Protein AF-K2CTH1-F1 (afdb_monomer)

Structure (mmCIF, N/CA/C/O backbone):
data_AF-K2CTH1-F1
#
_entry.id   AF-K2CTH1-F1
#
loop_
_atom_site.group_PDB
_atom_site.id
_atom_site.type_symbol
_atom_site.label_atom_id
_atom_site.label_alt_id
_atom_site.label_comp_id
_atom_site.label_asym_id
_atom_site.label_entity_id
_atom_site.label_seq_id
_atom_site.pdbx_PDB_ins_code
_atom_site.Cartn_x
_atom_site.Cartn_y
_atom_site.Cartn_z
_atom_site.occupancy
_atom_site.B_iso_or_equiv
_atom_site.auth_seq_id
_atom_site.auth_comp_id
_atom_site.auth_asym_id
_atom_site.auth_atom_id
_atom_site.pdbx_PDB_model_num
ATOM 1 N N . MET A 1 1 ? -4.996 17.443 -26.476 1.00 47.81 1 MET A N 1
ATOM 2 C CA . MET A 1 1 ? -5.413 16.237 -25.728 1.00 47.81 1 MET A CA 1
ATOM 3 C C . MET A 1 1 ? -4.652 16.272 -24.406 1.00 47.81 1 MET A C 1
ATOM 5 O O . MET A 1 1 ? -3.448 16.476 -24.483 1.00 47.81 1 MET A O 1
ATOM 9 N N . PRO A 1 2 ? -5.301 16.238 -23.228 1.00 66.38 2 PRO A N 1
ATOM 10 C CA . PRO A 1 2 ? -4.664 16.651 -21.968 1.00 66.38 2 PRO A CA 1
ATOM 11 C C . PRO A 1 2 ? -3.621 15.671 -21.398 1.00 66.38 2 PRO A C 1
ATOM 13 O O . PRO A 1 2 ? -2.964 16.016 -20.425 1.00 66.38 2 PRO A O 1
ATOM 16 N N . HIS A 1 3 ? -3.399 14.506 -22.018 1.00 60.50 3 HIS A N 1
ATOM 17 C CA . HIS A 1 3 ? -2.328 13.581 -21.636 1.00 60.50 3 HIS A CA 1
ATOM 18 C C . HIS A 1 3 ? -1.587 13.072 -22.873 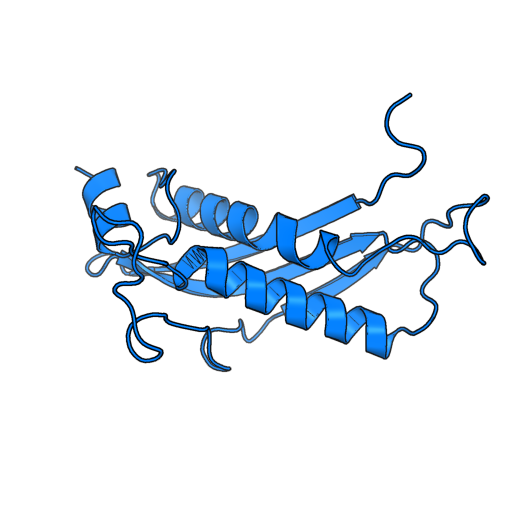1.00 60.50 3 HIS A C 1
ATOM 20 O O . HIS A 1 3 ? -2.218 12.742 -23.878 1.00 60.50 3 HIS A O 1
ATOM 26 N N . VAL A 1 4 ? -0.254 13.035 -22.789 1.00 67.31 4 VAL A N 1
ATOM 27 C CA . VAL A 1 4 ? 0.636 12.539 -23.854 1.00 67.31 4 VAL A CA 1
ATOM 28 C C . VAL A 1 4 ? 1.027 11.075 -23.609 1.00 67.31 4 VAL A C 1
ATOM 30 O O . VAL A 1 4 ? 1.310 10.372 -24.567 1.00 67.31 4 VAL A O 1
ATOM 33 N N . LYS A 1 5 ? 1.006 10.598 -22.351 1.00 74.31 5 LYS A N 1
ATOM 34 C CA . LYS A 1 5 ? 1.463 9.253 -21.947 1.00 74.31 5 LYS A CA 1
ATOM 35 C C . LYS A 1 5 ? 0.604 8.682 -20.818 1.00 74.31 5 LYS A C 1
ATOM 37 O O . LYS A 1 5 ? 0.114 9.447 -19.987 1.00 74.31 5 LYS A O 1
ATOM 42 N N . PHE A 1 6 ? 0.460 7.357 -20.774 1.00 84.00 6 PHE A N 1
ATOM 43 C CA . PHE A 1 6 ? -0.305 6.637 -19.750 1.00 84.00 6 PHE A CA 1
ATOM 44 C C . PHE A 1 6 ? 0.579 5.634 -19.009 1.00 84.00 6 PHE A C 1
ATOM 46 O O . PHE A 1 6 ? 1.406 4.954 -19.612 1.00 84.00 6 PHE A O 1
ATOM 53 N N . MET A 1 7 ? 0.372 5.541 -17.699 1.00 87.38 7 MET A N 1
ATOM 54 C CA . MET A 1 7 ? 0.986 4.550 -16.816 1.00 87.38 7 MET A CA 1
ATOM 55 C C . MET A 1 7 ? -0.135 3.697 -16.237 1.00 87.38 7 MET A C 1
ATOM 57 O O . MET A 1 7 ? -1.197 4.227 -15.904 1.00 87.38 7 MET A O 1
ATOM 61 N N . PHE A 1 8 ? 0.096 2.394 -16.119 1.00 93.75 8 PHE A N 1
ATOM 62 C CA . PHE A 1 8 ? -0.896 1.461 -15.600 1.00 93.75 8 PHE A CA 1
ATOM 63 C C . PHE A 1 8 ? -0.339 0.722 -14.394 1.00 93.75 8 PHE A C 1
ATOM 65 O O . PHE A 1 8 ? 0.834 0.351 -14.355 1.00 93.75 8 PHE A O 1
ATOM 72 N N . ALA A 1 9 ? -1.206 0.506 -13.415 1.00 96.75 9 ALA A N 1
ATOM 73 C CA . ALA A 1 9 ? -0.909 -0.289 -12.244 1.00 96.75 9 ALA A CA 1
ATOM 74 C C . ALA A 1 9 ? -2.168 -1.015 -11.780 1.00 96.75 9 ALA A C 1
ATOM 76 O O . ALA A 1 9 ? -3.284 -0.515 -11.939 1.00 96.75 9 ALA A O 1
ATOM 77 N N . ALA A 1 10 ? -1.971 -2.186 -11.195 1.00 97.75 10 ALA A N 1
ATOM 78 C CA . ALA A 1 10 ? -3.000 -2.949 -10.521 1.00 97.75 10 ALA A CA 1
ATOM 79 C C . ALA A 1 10 ? -2.406 -3.531 -9.243 1.00 97.75 10 ALA A C 1
ATOM 81 O O . ALA A 1 10 ? -1.296 -4.064 -9.252 1.00 97.75 10 ALA A O 1
ATOM 82 N N . GLN A 1 11 ? -3.155 -3.440 -8.149 1.00 98.44 11 GLN A N 1
ATOM 83 C CA . GLN A 1 11 ? -2.793 -4.090 -6.900 1.00 98.44 11 GLN A CA 1
ATOM 84 C C . GLN A 1 11 ? -3.944 -4.951 -6.401 1.00 98.44 11 GLN A C 1
ATOM 86 O O . GLN A 1 11 ? -5.115 -4.594 -6.558 1.00 98.44 11 GLN A O 1
ATOM 91 N N . VAL A 1 12 ? -3.600 -6.088 -5.808 1.00 98.38 12 VAL A N 1
ATOM 92 C CA . VAL A 1 12 ? -4.547 -7.007 -5.176 1.00 98.38 12 VAL A CA 1
ATOM 93 C C . VAL A 1 12 ? -4.120 -7.177 -3.730 1.00 98.38 12 VAL A C 1
ATOM 95 O O . VAL A 1 12 ? -2.993 -7.589 -3.475 1.00 98.38 12 VAL A O 1
ATOM 98 N N . ALA A 1 13 ? -5.017 -6.850 -2.803 1.00 98.56 13 ALA A N 1
ATOM 99 C CA . ALA A 1 13 ? -4.786 -6.958 -1.369 1.00 98.56 13 ALA A CA 1
ATOM 100 C C . ALA A 1 13 ? -5.593 -8.118 -0.779 1.00 98.56 13 ALA A C 1
ATOM 102 O O . ALA A 1 13 ? -6.745 -8.341 -1.166 1.00 98.56 13 ALA A O 1
ATOM 103 N N . ARG A 1 14 ? -5.007 -8.815 0.193 1.00 98.50 14 ARG A N 1
ATOM 104 C CA . ARG A 1 14 ? -5.707 -9.733 1.092 1.00 98.50 14 ARG A CA 1
ATOM 105 C C . ARG A 1 14 ? -5.625 -9.182 2.507 1.00 98.50 14 ARG A C 1
ATOM 107 O O . ARG A 1 14 ? -4.551 -8.799 2.950 1.00 98.50 14 ARG A O 1
ATOM 114 N N . VAL A 1 15 ? -6.763 -9.134 3.191 1.00 98.12 15 VAL A N 1
ATOM 115 C CA . VAL A 1 15 ? -6.846 -8.625 4.561 1.00 98.12 15 VAL A CA 1
ATOM 116 C C . VAL A 1 15 ? -7.519 -9.636 5.471 1.00 98.12 15 VAL A C 1
ATOM 118 O O . VAL A 1 15 ? -8.400 -10.381 5.034 1.00 98.12 15 VAL A O 1
ATOM 121 N N . GLU A 1 16 ? -7.135 -9.608 6.737 1.00 97.38 16 GLU A N 1
ATOM 122 C CA . GLU A 1 16 ? -7.888 -10.195 7.837 1.00 97.38 16 GLU A CA 1
ATOM 123 C C . GLU A 1 16 ? -8.529 -9.068 8.644 1.00 97.38 16 GLU A C 1
ATOM 125 O O . GLU A 1 16 ? -7.953 -7.991 8.800 1.00 97.38 16 GLU A O 1
ATOM 130 N N . VAL A 1 17 ? -9.765 -9.280 9.095 1.00 97.00 17 VAL A N 1
ATOM 131 C CA . VAL A 1 17 ? -10.489 -8.285 9.888 1.00 97.00 17 VAL A CA 1
ATOM 132 C C . VAL A 1 17 ? -11.004 -8.941 11.152 1.00 97.00 17 VAL A C 1
ATOM 134 O O . VAL A 1 17 ? -11.798 -9.883 11.081 1.00 97.00 17 VAL A O 1
ATOM 137 N N . ASP A 1 18 ? -10.590 -8.415 12.300 1.00 96.06 18 ASP A N 1
ATOM 138 C CA . ASP A 1 18 ? -11.113 -8.851 13.588 1.00 96.06 18 ASP A CA 1
ATOM 139 C C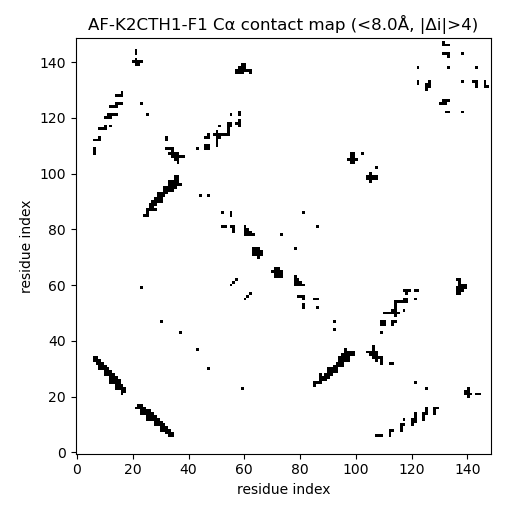 . ASP A 1 18 ? -12.615 -8.528 13.667 1.00 96.06 18 ASP A C 1
ATOM 141 O O . ASP A 1 18 ? -13.052 -7.391 13.461 1.00 96.06 18 ASP A O 1
ATOM 145 N N . ALA A 1 19 ? -13.431 -9.549 13.927 1.00 88.69 19 ALA A N 1
ATOM 146 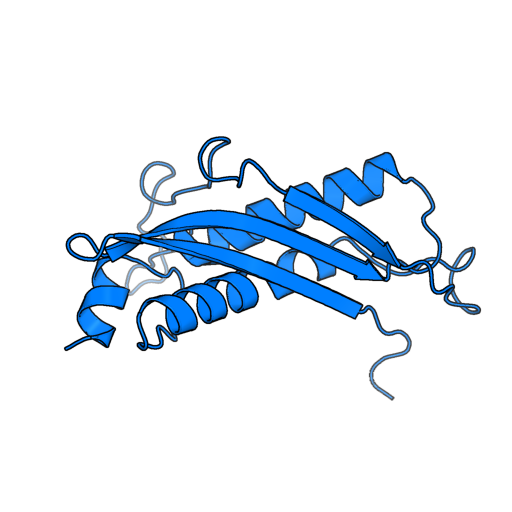C CA . ALA A 1 19 ? -14.882 -9.416 13.909 1.00 88.69 19 ALA A CA 1
ATOM 147 C C . ALA A 1 19 ? -15.434 -8.589 15.081 1.00 88.69 19 ALA A C 1
ATOM 149 O O . ALA A 1 19 ? -16.498 -7.982 14.921 1.00 88.69 19 ALA A O 1
ATOM 150 N N . GLU A 1 20 ? -14.738 -8.583 16.220 1.00 90.19 20 GLU A N 1
ATOM 151 C CA . GLU A 1 20 ? -15.123 -7.892 17.451 1.00 90.19 20 GLU A CA 1
ATOM 152 C C . GLU A 1 20 ? -14.504 -6.494 17.514 1.00 90.19 20 GLU A C 1
ATOM 154 O O . GLU A 1 20 ? -15.207 -5.518 17.773 1.00 90.19 20 GLU A O 1
ATOM 159 N N . LEU A 1 21 ? -13.205 -6.393 17.228 1.00 93.25 21 LEU A N 1
ATOM 160 C CA . LEU A 1 21 ? -12.439 -5.156 17.357 1.00 93.25 21 LEU A CA 1
ATOM 161 C C . LEU A 1 21 ? -12.436 -4.311 16.083 1.00 93.25 21 LEU A C 1
ATOM 163 O O . LEU A 1 21 ? -12.147 -3.125 16.158 1.00 93.25 21 LEU A O 1
ATOM 167 N N . GLY A 1 22 ? -12.727 -4.887 14.913 1.00 92.94 22 GLY A N 1
ATOM 168 C CA . GLY A 1 22 ? -12.676 -4.167 13.637 1.00 92.94 22 GLY A CA 1
ATOM 169 C C . GLY A 1 22 ? -11.262 -3.791 13.181 1.00 92.94 22 GLY A C 1
ATOM 170 O O . GLY A 1 22 ? -11.121 -2.968 12.278 1.00 92.94 22 GLY A O 1
ATOM 171 N N . ILE A 1 23 ? -10.228 -4.378 13.791 1.00 95.31 23 ILE A N 1
ATOM 172 C CA . ILE A 1 23 ? -8.826 -4.201 13.396 1.00 95.31 23 ILE A CA 1
ATOM 173 C C . ILE A 1 23 ? -8.615 -4.873 12.039 1.00 95.31 23 ILE A C 1
ATOM 175 O O . ILE A 1 23 ? -9.014 -6.022 11.853 1.00 95.31 23 ILE A O 1
ATOM 179 N N . VAL A 1 24 ? -8.004 -4.149 11.101 1.00 96.94 24 VAL A N 1
ATOM 180 C CA . VAL A 1 24 ? -7.688 -4.634 9.753 1.00 96.94 24 VAL A CA 1
ATOM 181 C C . VAL A 1 24 ? -6.193 -4.918 9.665 1.00 96.94 24 VAL A C 1
ATOM 183 O O . VAL A 1 24 ? -5.385 -4.014 9.857 1.00 96.94 24 VAL A O 1
ATOM 186 N N . GLU A 1 25 ? -5.835 -6.149 9.319 1.00 96.75 25 GLU A N 1
ATOM 187 C CA . GLU A 1 25 ? -4.461 -6.571 9.046 1.00 96.75 25 GLU A CA 1
ATOM 188 C C . GLU A 1 25 ? -4.296 -6.868 7.550 1.00 96.75 25 GLU A C 1
ATOM 190 O O . GLU A 1 25 ? -5.088 -7.608 6.963 1.00 96.75 25 GLU A O 1
ATOM 195 N N . LEU A 1 26 ? -3.275 -6.288 6.913 1.00 98.00 26 LEU A N 1
ATOM 196 C CA . LEU A 1 26 ? -2.912 -6.584 5.525 1.00 98.00 26 LEU A CA 1
ATOM 197 C C . LEU A 1 26 ? -1.961 -7.785 5.500 1.00 98.00 26 LEU A C 1
ATOM 199 O O . LEU A 1 26 ? -0.798 -7.662 5.872 1.00 98.00 26 LEU A O 1
ATOM 203 N N . THR A 1 27 ? -2.440 -8.935 5.031 1.00 97.75 27 THR A N 1
ATOM 204 C CA . THR A 1 27 ? -1.666 -10.186 5.057 1.00 97.75 27 THR A CA 1
ATOM 205 C C . THR A 1 27 ? -0.855 -10.409 3.785 1.00 97.75 27 THR A C 1
ATOM 207 O O . THR A 1 27 ? 0.268 -10.919 3.841 1.00 97.75 27 THR A O 1
ATOM 210 N N . ASP A 1 28 ? -1.375 -9.975 2.633 1.00 98.25 28 ASP A N 1
ATOM 211 C CA . ASP A 1 28 ? -0.705 -10.129 1.342 1.00 98.25 28 ASP A CA 1
ATOM 212 C C . ASP A 1 28 ? -1.028 -8.969 0.406 1.00 98.25 28 ASP A C 1
ATOM 214 O O . ASP A 1 28 ? -2.146 -8.439 0.394 1.00 98.25 28 ASP A O 1
ATOM 218 N N . LEU A 1 29 ? -0.060 -8.634 -0.444 1.00 98.50 29 LEU A N 1
ATOM 219 C CA . LEU A 1 29 ? -0.244 -7.669 -1.514 1.00 98.50 29 LEU A CA 1
ATOM 220 C C . LEU A 1 29 ? 0.528 -8.097 -2.764 1.00 98.50 29 LEU A C 1
ATOM 222 O O . LEU A 1 29 ? 1.730 -8.343 -2.712 1.00 98.50 29 LEU A O 1
ATOM 226 N N . VAL A 1 30 ? -0.157 -8.124 -3.905 1.00 98.56 30 VAL A N 1
ATOM 227 C CA . VAL A 1 30 ? 0.478 -8.255 -5.223 1.00 98.56 30 VAL A CA 1
ATOM 228 C C . VAL A 1 30 ? 0.439 -6.902 -5.913 1.00 98.56 30 VAL A C 1
ATOM 230 O O . VAL A 1 30 ? -0.633 -6.318 -6.076 1.00 98.56 30 VAL A O 1
ATOM 233 N N . ALA A 1 31 ? 1.602 -6.419 -6.335 1.00 98.25 31 ALA A N 1
ATOM 234 C CA . ALA A 1 31 ? 1.825 -5.098 -6.887 1.00 98.25 31 ALA A CA 1
ATOM 235 C C . ALA A 1 31 ? 2.330 -5.170 -8.333 1.00 98.25 31 ALA A C 1
ATOM 237 O O . ALA A 1 31 ? 3.504 -5.435 -8.585 1.00 98.25 31 ALA A O 1
ATOM 238 N N . ILE A 1 32 ? 1.441 -4.905 -9.294 1.00 98.19 32 ILE A N 1
ATOM 239 C CA . ILE A 1 32 ? 1.712 -5.018 -10.731 1.00 98.19 32 ILE A CA 1
ATOM 240 C C . ILE A 1 32 ? 1.778 -3.621 -11.348 1.00 98.19 32 ILE A C 1
ATOM 242 O O . ILE A 1 32 ? 0.803 -2.874 -11.295 1.00 98.19 32 ILE A O 1
ATOM 246 N N . HIS A 1 33 ? 2.904 -3.278 -11.971 1.00 97.25 33 HIS A N 1
ATOM 247 C CA . HIS A 1 33 ? 3.135 -1.953 -12.558 1.00 97.25 33 HIS A CA 1
ATOM 248 C C . HIS A 1 33 ? 3.661 -2.052 -13.991 1.00 97.25 33 HIS A C 1
ATOM 250 O O . HIS A 1 33 ? 4.441 -2.947 -14.304 1.00 97.25 33 HIS A O 1
ATOM 256 N N . ASP A 1 34 ? 3.274 -1.107 -14.849 1.00 95.56 34 ASP A N 1
ATOM 257 C CA . ASP A 1 34 ? 3.847 -0.897 -16.185 1.00 95.56 34 ASP A CA 1
ATOM 258 C C . ASP A 1 34 ? 4.762 0.343 -16.179 1.00 95.56 34 ASP A C 1
ATOM 260 O O . ASP A 1 34 ? 4.294 1.461 -16.426 1.00 95.56 34 ASP A O 1
ATOM 264 N N . PRO A 1 35 ? 6.068 0.172 -15.893 1.00 94.62 35 PRO A N 1
ATOM 265 C CA . PRO A 1 35 ? 7.053 1.251 -15.956 1.00 94.62 35 PRO A CA 1
ATOM 266 C C . PRO A 1 35 ? 7.579 1.500 -17.380 1.00 94.62 35 PRO A C 1
ATOM 268 O O . PRO A 1 35 ? 8.551 2.238 -17.560 1.00 94.62 35 PRO A O 1
ATOM 271 N N . GLY A 1 36 ? 7.004 0.876 -18.412 1.00 94.19 36 GLY A N 1
ATOM 272 C CA . GLY A 1 36 ? 7.661 0.752 -19.707 1.00 94.19 36 GLY A CA 1
ATOM 273 C C . GLY A 1 36 ? 8.960 -0.040 -19.581 1.00 94.19 36 GLY A C 1
ATOM 274 O O . GLY A 1 36 ? 8.993 -1.077 -18.928 1.00 94.19 36 GLY A O 1
ATOM 275 N N . LYS A 1 37 ? 10.048 0.434 -20.191 1.00 94.81 37 LYS A N 1
ATOM 276 C CA . LYS A 1 37 ? 11.367 -0.184 -20.010 1.00 94.81 37 LYS A CA 1
ATOM 277 C C . LYS A 1 37 ? 11.948 0.141 -18.633 1.00 94.81 37 LYS A C 1
ATOM 279 O O . LYS A 1 37 ? 12.170 1.311 -18.311 1.00 94.81 37 LYS A O 1
ATOM 284 N N . VAL A 1 38 ? 12.299 -0.886 -17.865 1.00 95.25 38 VAL A N 1
ATOM 285 C CA . VAL A 1 38 ? 12.934 -0.723 -16.552 1.00 95.25 38 VAL A CA 1
ATOM 286 C C . VAL A 1 38 ? 14.403 -0.332 -16.724 1.00 95.25 38 VAL A C 1
ATOM 288 O O . VAL A 1 38 ? 15.213 -1.087 -17.258 1.00 95.25 38 VAL A O 1
ATOM 291 N N . ILE A 1 39 ? 14.767 0.865 -16.254 1.00 94.56 39 ILE A N 1
ATOM 292 C CA . ILE A 1 39 ? 16.149 1.374 -16.334 1.00 94.56 39 ILE A CA 1
ATOM 293 C C . ILE A 1 39 ? 17.023 0.819 -15.204 1.00 94.56 39 ILE A C 1
ATOM 295 O O . ILE A 1 39 ? 18.158 0.409 -15.434 1.00 94.56 39 ILE A O 1
ATOM 299 N N . ASN A 1 40 ? 16.494 0.808 -13.980 1.00 95.56 40 ASN A N 1
ATOM 300 C CA . ASN A 1 40 ? 17.151 0.268 -12.795 1.00 95.56 40 ASN A CA 1
ATOM 301 C C . ASN A 1 40 ? 16.137 -0.574 -12.022 1.00 95.56 40 ASN A C 1
ATOM 303 O O . ASN A 1 40 ? 15.232 -0.025 -11.397 1.00 95.56 40 ASN A O 1
ATOM 307 N N . ARG A 1 41 ? 16.307 -1.897 -12.067 1.00 95.81 41 ARG A N 1
ATOM 308 C CA . ARG A 1 41 ? 15.375 -2.849 -11.460 1.00 95.81 41 ARG A CA 1
ATOM 309 C C . ARG A 1 41 ? 15.271 -2.694 -9.946 1.00 95.81 41 ARG A C 1
ATOM 311 O O . ARG A 1 41 ? 14.168 -2.521 -9.449 1.00 95.81 41 ARG A O 1
ATOM 318 N N . LEU A 1 42 ? 16.405 -2.644 -9.251 1.00 97.62 42 LEU A N 1
ATOM 319 C CA . LEU A 1 42 ? 16.437 -2.486 -7.795 1.00 97.62 42 LEU A CA 1
ATOM 320 C C . LEU A 1 42 ? 15.801 -1.159 -7.356 1.00 97.62 42 LEU A C 1
ATOM 322 O O . LEU A 1 42 ? 15.055 -1.104 -6.387 1.00 97.62 42 LEU A O 1
ATOM 326 N N . GLY A 1 43 ? 16.079 -0.077 -8.092 1.00 97.56 43 GLY A N 1
ATOM 327 C CA . GLY A 1 43 ? 15.473 1.226 -7.814 1.00 97.56 43 GLY A CA 1
ATOM 328 C C . GLY A 1 43 ? 13.962 1.243 -8.059 1.00 97.56 43 GLY A C 1
ATOM 329 O O . GLY A 1 43 ? 13.230 1.866 -7.297 1.00 97.56 43 GLY A O 1
ATOM 330 N N . ALA A 1 44 ? 13.496 0.556 -9.104 1.00 96.75 44 ALA A N 1
ATOM 331 C CA . ALA A 1 44 ? 12.075 0.425 -9.404 1.00 96.75 44 ALA A CA 1
ATOM 332 C C . ALA A 1 44 ? 11.340 -0.411 -8.345 1.00 96.75 44 ALA A C 1
ATOM 334 O O . ALA A 1 44 ? 10.279 -0.001 -7.888 1.00 96.75 44 ALA A O 1
ATOM 335 N N . GLU A 1 45 ? 11.929 -1.528 -7.914 1.00 97.25 45 GLU A N 1
ATOM 336 C CA . GLU A 1 45 ? 11.407 -2.365 -6.827 1.00 97.25 45 GLU A CA 1
ATOM 337 C C . GLU A 1 45 ? 11.291 -1.553 -5.530 1.00 97.25 45 GLU A C 1
ATOM 339 O O . GLU A 1 45 ? 10.196 -1.449 -4.987 1.00 97.25 45 GLU A O 1
ATOM 344 N N . GLY A 1 46 ? 12.347 -0.840 -5.121 1.00 97.31 46 GLY A N 1
ATOM 345 C CA . GLY A 1 46 ? 12.303 0.006 -3.921 1.00 97.31 46 GLY A CA 1
ATOM 346 C C . GLY A 1 46 ? 11.295 1.164 -3.998 1.00 97.31 46 GLY A C 1
ATOM 347 O O . GLY A 1 46 ? 10.713 1.552 -2.987 1.00 97.31 46 GLY A O 1
ATOM 348 N N . GLN A 1 47 ? 11.039 1.716 -5.191 1.00 97.19 47 GLN A N 1
ATOM 349 C CA . GLN A 1 47 ? 9.959 2.695 -5.384 1.00 97.19 47 GLN A CA 1
ATOM 350 C C . GLN A 1 47 ? 8.580 2.059 -5.214 1.00 97.19 47 GLN A C 1
ATOM 352 O O . GLN A 1 47 ? 7.699 2.678 -4.620 1.00 97.19 47 GLN A O 1
ATOM 357 N N . ILE A 1 48 ? 8.385 0.838 -5.716 1.00 97.75 48 ILE A N 1
ATOM 358 C CA . ILE A 1 48 ? 7.122 0.117 -5.557 1.00 97.75 48 ILE A CA 1
ATOM 359 C C . ILE A 1 48 ? 6.891 -0.229 -4.085 1.00 97.75 48 ILE A C 1
ATOM 361 O O . ILE A 1 48 ? 5.807 0.043 -3.580 1.00 97.75 48 ILE A O 1
ATOM 365 N N . GLU A 1 49 ? 7.905 -0.733 -3.382 1.00 97.25 49 GLU A N 1
ATOM 366 C CA . GLU A 1 49 ? 7.844 -0.999 -1.939 1.00 97.25 49 GLU A CA 1
ATOM 367 C C . GLU A 1 49 ? 7.494 0.269 -1.151 1.00 97.25 49 GLU A C 1
ATOM 369 O O . GLU A 1 49 ? 6.542 0.274 -0.374 1.00 97.25 49 GLU A O 1
ATOM 374 N N . GLY A 1 50 ? 8.202 1.377 -1.397 1.00 97.31 50 GLY A N 1
ATOM 375 C CA . GLY A 1 50 ? 7.930 2.649 -0.728 1.00 97.31 50 GLY A CA 1
ATOM 376 C C . GLY A 1 50 ? 6.533 3.200 -1.026 1.00 97.31 50 GLY A C 1
ATOM 377 O O . GLY A 1 50 ? 5.851 3.672 -0.118 1.00 97.31 50 GLY A O 1
ATOM 378 N N . GLY A 1 51 ? 6.079 3.106 -2.279 1.00 97.62 51 GLY A N 1
ATOM 379 C CA . GLY A 1 51 ? 4.731 3.516 -2.683 1.00 97.62 51 GLY A CA 1
ATOM 380 C C . GLY A 1 51 ? 3.637 2.675 -2.034 1.00 97.62 51 GLY A C 1
ATOM 381 O O . GLY A 1 51 ? 2.645 3.211 -1.540 1.00 97.62 51 GLY A O 1
ATOM 382 N N . VAL A 1 52 ? 3.846 1.362 -1.954 1.00 97.94 52 VAL A N 1
ATOM 383 C CA . VAL A 1 52 ? 2.971 0.452 -1.214 1.00 97.94 52 VAL A CA 1
ATOM 384 C C . VAL A 1 52 ? 2.899 0.855 0.256 1.00 97.94 52 VAL A C 1
ATOM 386 O O . VAL A 1 52 ? 1.799 1.039 0.766 1.00 97.94 52 VAL A O 1
ATOM 389 N N . VAL A 1 53 ? 4.033 1.075 0.923 1.00 97.69 53 VAL A N 1
ATOM 390 C CA . VAL A 1 53 ? 4.069 1.468 2.343 1.00 97.69 53 VAL A CA 1
ATOM 391 C C . VAL A 1 53 ? 3.337 2.795 2.574 1.00 97.69 53 VAL A C 1
ATOM 393 O O . VAL A 1 53 ? 2.500 2.875 3.469 1.00 97.69 53 VAL A O 1
ATOM 396 N N . MET A 1 54 ? 3.565 3.810 1.733 1.00 97.81 54 MET A N 1
ATOM 397 C CA . MET A 1 54 ? 2.818 5.078 1.800 1.00 97.81 54 MET A CA 1
ATOM 398 C C . MET A 1 54 ? 1.313 4.869 1.592 1.00 97.81 54 MET A C 1
ATOM 400 O O . MET A 1 54 ? 0.485 5.480 2.261 1.00 97.81 54 MET A O 1
ATOM 404 N N . GLY A 1 55 ? 0.939 3.986 0.668 1.00 97.88 55 GLY A N 1
ATOM 405 C CA . GLY A 1 55 ? -0.455 3.666 0.398 1.00 97.88 55 GLY A CA 1
ATOM 406 C C . GLY A 1 55 ? -1.136 2.892 1.532 1.00 97.88 55 GLY A C 1
ATOM 407 O O . GLY A 1 55 ? -2.320 3.112 1.775 1.00 97.88 55 GLY A O 1
ATOM 408 N N . ILE A 1 56 ? -0.402 2.028 2.244 1.00 98.12 56 ILE A N 1
ATOM 409 C CA . ILE A 1 56 ? -0.859 1.358 3.473 1.00 98.12 56 ILE A CA 1
ATOM 410 C C . ILE A 1 56 ? -1.122 2.403 4.556 1.00 98.12 56 ILE A C 1
ATOM 412 O O . ILE A 1 56 ? -2.202 2.406 5.148 1.00 98.12 56 ILE A O 1
ATOM 416 N N . GLY A 1 57 ? -0.168 3.317 4.758 1.00 97.62 57 GLY A N 1
ATOM 417 C CA . GLY A 1 57 ? -0.304 4.447 5.671 1.00 97.62 57 GLY A CA 1
ATOM 418 C C . GLY A 1 57 ? -1.575 5.239 5.388 1.00 97.62 57 GLY A C 1
ATOM 419 O O . GLY A 1 57 ? -2.454 5.317 6.242 1.00 97.62 57 GLY A O 1
ATOM 420 N N . TYR A 1 58 ? -1.749 5.699 4.150 1.00 97.56 58 TYR A N 1
ATOM 421 C CA . TYR A 1 58 ? -2.948 6.424 3.726 1.00 97.56 58 TYR A CA 1
ATOM 422 C C . TYR A 1 58 ? -4.258 5.634 3.908 1.00 97.56 58 TYR A C 1
ATOM 424 O O . TYR A 1 58 ? -5.304 6.209 4.207 1.00 97.56 58 TYR A O 1
ATOM 432 N N . ALA A 1 59 ? -4.228 4.313 3.721 1.00 97.88 59 ALA A N 1
ATOM 433 C CA . ALA A 1 59 ? -5.419 3.478 3.812 1.00 97.88 59 ALA A CA 1
ATOM 434 C C . ALA A 1 59 ? -5.859 3.194 5.252 1.00 97.88 59 ALA A C 1
ATOM 436 O O . ALA A 1 59 ? -7.061 3.120 5.503 1.00 97.88 59 ALA A O 1
ATOM 437 N N . LEU A 1 60 ? -4.915 2.985 6.172 1.00 97.31 60 LEU A N 1
ATOM 438 C CA . LEU A 1 60 ? -5.192 2.378 7.479 1.00 97.31 60 LEU A CA 1
ATOM 439 C C . LEU A 1 60 ? -4.747 3.224 8.681 1.00 97.31 60 LEU A C 1
ATOM 441 O O . LEU A 1 60 ? -5.279 3.017 9.767 1.00 97.31 60 LEU A O 1
ATOM 445 N N . PHE A 1 61 ? -3.827 4.178 8.510 1.00 95.75 61 PHE A N 1
ATOM 446 C CA . PHE A 1 61 ? -3.137 4.815 9.641 1.00 95.75 61 PHE A CA 1
ATOM 447 C C . PHE A 1 61 ? -3.154 6.347 9.614 1.00 95.75 61 PHE A C 1
ATOM 449 O O . PHE A 1 61 ? -3.474 6.984 10.615 1.00 95.75 61 PHE A O 1
ATOM 456 N N . GLU A 1 62 ? -2.801 6.950 8.483 1.00 95.00 62 GLU A N 1
ATOM 457 C CA . GLU A 1 62 ? -2.495 8.373 8.388 1.00 95.00 62 GLU A CA 1
ATOM 458 C C . GLU A 1 62 ? -3.772 9.222 8.372 1.00 95.00 62 GLU A C 1
ATOM 460 O O . GLU A 1 62 ? -4.505 9.265 7.383 1.00 95.00 62 GLU A O 1
ATOM 465 N N . GLU A 1 63 ? -4.018 9.954 9.460 1.00 92.94 63 GLU A N 1
ATOM 466 C CA . GLU A 1 63 ? -5.089 10.946 9.554 1.00 92.94 63 GLU A CA 1
ATOM 467 C C . GLU A 1 63 ? -4.538 12.277 10.069 1.00 92.94 63 GLU A C 1
ATOM 469 O O . GLU A 1 63 ? -3.950 12.365 11.147 1.00 92.94 63 GLU A O 1
ATOM 474 N N . MET A 1 64 ? -4.742 13.340 9.291 1.00 90.38 64 MET A N 1
ATOM 475 C CA . MET A 1 64 ? -4.349 14.693 9.674 1.00 90.38 64 MET A CA 1
ATOM 476 C C . MET A 1 64 ? -5.562 15.464 10.190 1.00 90.38 64 MET A C 1
ATOM 478 O O . MET A 1 64 ? -6.361 15.996 9.418 1.00 90.38 64 MET A O 1
ATOM 482 N N . ASN A 1 65 ? -5.667 15.584 11.509 1.00 88.56 65 ASN A N 1
ATOM 483 C CA . ASN A 1 65 ? -6.736 16.331 12.152 1.00 88.56 65 ASN A CA 1
ATOM 484 C C . ASN A 1 65 ? -6.381 17.817 12.262 1.00 88.56 65 ASN A C 1
ATOM 486 O O . ASN A 1 65 ? -5.309 18.201 12.743 1.00 88.56 65 ASN A O 1
ATOM 490 N N . LEU A 1 66 ? -7.317 18.668 11.842 1.00 89.88 66 LEU A N 1
ATOM 491 C CA . LEU A 1 66 ? -7.183 20.121 11.876 1.00 89.88 66 LEU A CA 1
ATOM 492 C C . LEU A 1 66 ? -8.170 20.730 12.874 1.00 89.88 66 LEU A C 1
ATOM 494 O O . LEU A 1 66 ? -9.333 20.339 12.958 1.00 89.88 66 LEU A O 1
ATOM 498 N N . LYS A 1 67 ? -7.719 21.746 13.607 1.00 90.12 67 LYS A N 1
ATOM 499 C CA . LYS A 1 67 ? -8.589 22.627 14.392 1.00 90.12 67 LYS A CA 1
ATOM 500 C C . LYS A 1 67 ? -9.460 23.463 13.454 1.00 90.12 67 LYS A C 1
ATOM 502 O O . LYS A 1 67 ? -9.127 23.671 12.290 1.00 90.12 67 LYS A O 1
ATOM 507 N N . SER A 1 68 ? -10.516 24.069 13.998 1.00 92.50 68 SER A N 1
ATOM 508 C CA . SER A 1 68 ? -11.388 24.995 13.255 1.00 92.50 68 SER A CA 1
ATOM 509 C C . SER A 1 68 ? -10.655 26.202 12.650 1.00 92.50 68 SER A C 1
ATOM 511 O O . SER A 1 68 ? -11.148 26.807 11.705 1.00 92.50 68 SER A O 1
ATOM 513 N N . ASN A 1 69 ? -9.471 26.547 13.167 1.00 93.50 69 ASN A N 1
ATOM 514 C CA . ASN A 1 69 ? -8.606 27.607 12.646 1.00 93.50 69 ASN A CA 1
ATOM 515 C C . ASN A 1 69 ? -7.539 27.109 11.642 1.00 93.50 69 ASN A C 1
ATOM 517 O O . ASN A 1 69 ? -6.643 27.875 11.295 1.00 93.50 69 ASN A O 1
ATOM 521 N N . GLY A 1 70 ? -7.595 25.843 11.212 1.00 89.81 70 GLY A N 1
ATOM 522 C CA . GLY A 1 70 ? -6.664 25.237 10.252 1.00 89.81 70 GLY A CA 1
ATOM 523 C C . GLY A 1 70 ? -5.323 24.781 10.837 1.00 89.81 70 GLY A C 1
ATOM 524 O O . GLY A 1 70 ? -4.472 24.293 10.097 1.00 89.81 70 GLY A O 1
ATOM 525 N N . GLN A 1 71 ? -5.106 24.919 12.148 1.00 90.50 71 GLN A N 1
ATOM 526 C CA . GLN A 1 71 ? -3.895 24.407 12.794 1.00 90.50 71 GLN A CA 1
ATOM 527 C C . GLN A 1 71 ? -3.958 22.892 12.963 1.00 90.50 71 GLN A C 1
ATOM 529 O O . GLN A 1 71 ? -5.001 22.350 13.324 1.00 90.50 71 GLN A O 1
ATOM 534 N N . TRP A 1 72 ? -2.821 22.228 12.783 1.00 90.00 72 TRP A N 1
ATOM 535 C CA . TRP A 1 72 ? -2.697 20.795 13.022 1.00 90.00 72 TRP A CA 1
ATOM 536 C C . TRP A 1 72 ? -2.930 20.479 14.500 1.00 90.00 72 TRP A C 1
ATOM 538 O O . TRP A 1 72 ? -2.488 21.214 15.391 1.00 90.00 72 TRP A O 1
ATOM 548 N N . ILE A 1 73 ? -3.668 19.402 14.747 1.00 87.56 73 ILE A N 1
ATOM 549 C CA . ILE A 1 73 ? -3.908 18.865 16.087 1.00 87.56 73 ILE A CA 1
ATOM 550 C C . ILE A 1 73 ? -2.844 17.823 16.414 1.00 87.56 73 ILE A C 1
ATOM 552 O O . ILE A 1 73 ? -2.294 17.852 17.513 1.00 87.56 73 ILE A O 1
ATOM 556 N N . ASN A 1 74 ? -2.541 16.950 15.452 1.00 84.00 74 ASN A N 1
ATOM 557 C CA . ASN A 1 74 ? -1.719 15.779 15.701 1.00 84.00 74 ASN A CA 1
ATOM 558 C C . ASN A 1 74 ? -0.232 16.105 15.853 1.00 84.00 74 ASN A C 1
ATOM 560 O O . ASN A 1 74 ? 0.322 16.973 15.175 1.00 84.00 74 ASN A O 1
ATOM 564 N N . ASN A 1 75 ? 0.417 15.353 16.737 1.00 83.31 75 ASN A N 1
ATOM 565 C CA . ASN A 1 75 ? 1.871 15.216 16.808 1.00 83.31 75 ASN A CA 1
ATOM 566 C C . ASN A 1 75 ? 2.295 13.853 16.217 1.00 83.31 75 ASN A C 1
ATOM 568 O O . ASN A 1 75 ? 1.443 13.048 15.855 1.00 83.31 75 ASN A O 1
ATOM 572 N N . PHE A 1 76 ? 3.598 13.565 16.132 1.00 78.88 76 PHE A N 1
ATOM 573 C CA . PHE A 1 76 ? 4.103 12.306 15.551 1.00 78.88 76 PHE A CA 1
ATOM 574 C C . PHE A 1 76 ? 3.689 11.028 16.301 1.00 78.88 76 PHE A C 1
ATOM 576 O O . PHE A 1 76 ? 3.838 9.942 15.758 1.00 78.88 76 PHE A O 1
ATOM 583 N N . THR A 1 77 ? 3.177 11.132 17.528 1.00 83.88 77 THR A N 1
ATOM 584 C CA . THR A 1 77 ? 2.611 9.987 18.259 1.00 83.88 77 THR A CA 1
ATOM 585 C C . THR A 1 77 ? 1.164 9.709 17.844 1.00 83.88 77 THR A C 1
ATOM 587 O O . THR A 1 77 ? 0.675 8.602 18.027 1.00 83.88 77 THR A O 1
ATOM 590 N N . GLU A 1 78 ? 0.472 10.712 17.304 1.00 84.50 78 GLU A N 1
ATOM 591 C CA . GLU A 1 78 ? -0.934 10.631 16.890 1.00 84.50 78 GLU A CA 1
ATOM 592 C C . GLU A 1 78 ? -1.091 10.502 15.370 1.00 84.50 78 GLU A C 1
ATOM 594 O O . GLU A 1 78 ? -2.069 9.930 14.904 1.00 84.50 78 GLU A O 1
ATOM 599 N N . TYR A 1 79 ? -0.130 11.011 14.593 1.00 90.00 79 TYR A N 1
ATOM 600 C CA . TYR A 1 79 ? -0.032 10.763 13.157 1.00 90.00 79 TYR A CA 1
ATOM 601 C C . TYR A 1 79 ? 0.699 9.441 12.933 1.00 90.00 79 TYR A C 1
ATOM 603 O O . TYR A 1 79 ? 1.931 9.397 12.869 1.00 90.00 79 TYR A O 1
ATOM 611 N N . LEU A 1 80 ? -0.067 8.356 12.892 1.00 91.56 80 LEU A N 1
ATOM 612 C CA . LEU A 1 80 ? 0.486 7.014 12.800 1.00 91.56 80 LEU A CA 1
ATOM 613 C C . LEU A 1 80 ? 1.062 6.776 11.403 1.00 91.56 80 LEU A C 1
ATOM 615 O O . LEU A 1 80 ? 0.351 6.841 10.403 1.00 91.56 80 LEU A O 1
ATOM 619 N N . LEU A 1 81 ? 2.360 6.486 11.357 1.00 93.06 81 LEU A N 1
ATOM 620 C CA . LEU A 1 81 ? 3.030 5.969 10.170 1.00 93.06 81 LEU A CA 1
ATOM 621 C C . LEU A 1 81 ? 3.141 4.446 10.282 1.00 93.06 81 LEU A C 1
ATOM 623 O O . LEU A 1 81 ? 3.412 3.948 11.380 1.00 93.06 81 LEU A O 1
ATOM 627 N N . PRO A 1 82 ? 2.994 3.713 9.168 1.00 94.56 82 PRO A N 1
ATOM 628 C CA . PRO A 1 82 ? 3.198 2.276 9.168 1.00 94.56 82 PRO A CA 1
ATOM 629 C C . PRO A 1 82 ? 4.641 1.939 9.552 1.00 94.56 82 PRO A C 1
ATOM 631 O O . PRO A 1 82 ? 5.607 2.583 9.132 1.00 94.56 82 PRO A O 1
ATOM 634 N N . THR A 1 83 ? 4.779 0.898 10.359 1.00 95.00 83 THR A N 1
ATOM 635 C CA . THR A 1 83 ? 6.046 0.289 10.749 1.00 95.00 83 THR A CA 1
ATOM 636 C C . THR A 1 83 ? 6.345 -0.926 9.873 1.00 95.00 83 THR A C 1
ATOM 638 O O . THR A 1 83 ? 5.538 -1.347 9.047 1.00 95.00 83 THR A O 1
ATOM 641 N N . SER A 1 84 ? 7.503 -1.556 10.077 1.00 94.31 84 SER A N 1
ATOM 642 C CA . SER A 1 84 ? 7.839 -2.810 9.393 1.00 94.31 84 SER A CA 1
ATOM 643 C C . SER A 1 84 ? 6.874 -3.960 9.700 1.00 94.31 84 SER A C 1
ATOM 645 O O . SER A 1 84 ? 6.846 -4.919 8.941 1.00 94.31 84 SER A O 1
ATOM 647 N N . LEU A 1 85 ? 6.136 -3.900 10.817 1.00 94.75 85 LEU A N 1
ATOM 648 C CA . LEU A 1 85 ? 5.157 -4.925 11.191 1.00 94.75 85 LEU A CA 1
ATOM 649 C C . LEU A 1 85 ? 3.813 -4.749 10.473 1.00 94.75 85 LEU A C 1
ATOM 651 O O . LEU A 1 85 ? 3.035 -5.691 10.428 1.00 94.75 85 LEU A O 1
ATOM 655 N N . ASP A 1 86 ? 3.566 -3.571 9.897 1.00 95.00 86 ASP A N 1
ATOM 656 C CA . ASP A 1 86 ? 2.331 -3.248 9.174 1.00 95.00 86 ASP A CA 1
ATOM 657 C C . ASP A 1 86 ? 2.443 -3.552 7.667 1.00 95.00 86 ASP A C 1
ATOM 659 O O . ASP A 1 86 ? 1.472 -3.447 6.917 1.00 95.00 86 ASP A O 1
ATOM 663 N N . VAL A 1 87 ? 3.646 -3.915 7.208 1.00 94.75 87 VAL A N 1
ATOM 664 C CA . VAL A 1 87 ? 3.910 -4.354 5.835 1.00 94.75 87 VAL A CA 1
ATOM 665 C C . VAL A 1 87 ? 3.644 -5.859 5.742 1.00 94.75 87 VAL A C 1
ATOM 667 O O . VAL A 1 87 ? 4.167 -6.610 6.568 1.00 94.75 87 VAL A O 1
ATOM 670 N N . PRO A 1 88 ? 2.884 -6.337 4.737 1.00 93.50 88 PRO A N 1
ATOM 671 C CA . PRO A 1 88 ? 2.586 -7.756 4.605 1.00 93.50 88 PRO A CA 1
ATOM 672 C C . PRO A 1 88 ? 3.868 -8.563 4.407 1.00 93.50 88 PRO A C 1
ATOM 674 O O . PRO A 1 88 ? 4.735 -8.192 3.612 1.00 93.50 88 PRO A O 1
ATOM 677 N N . ALA A 1 89 ? 3.953 -9.722 5.065 1.00 87.38 89 ALA A N 1
ATOM 678 C CA . ALA A 1 89 ? 5.070 -10.648 4.878 1.00 87.38 89 ALA A CA 1
ATOM 679 C C . ALA A 1 89 ? 5.186 -11.130 3.418 1.00 87.38 89 ALA A C 1
ATOM 681 O O . ALA A 1 89 ? 6.285 -11.414 2.941 1.00 87.38 89 ALA A O 1
ATOM 682 N N . ASN A 1 90 ? 4.056 -11.182 2.706 1.00 93.75 90 ASN A N 1
ATOM 683 C CA . ASN A 1 90 ? 3.972 -11.558 1.301 1.00 93.75 90 ASN A CA 1
ATOM 684 C C . ASN A 1 90 ? 3.658 -10.326 0.435 1.00 93.75 90 ASN A C 1
ATOM 686 O O . ASN A 1 90 ? 2.510 -10.098 0.043 1.00 93.75 90 ASN A O 1
ATOM 690 N N . LEU A 1 91 ? 4.691 -9.536 0.136 1.00 97.19 91 LEU A N 1
ATOM 691 C CA . LEU A 1 91 ? 4.643 -8.483 -0.879 1.00 97.19 91 LEU A CA 1
ATOM 692 C C . LEU A 1 91 ? 5.264 -8.999 -2.183 1.00 97.19 91 LEU A C 1
ATOM 694 O O . LEU A 1 91 ? 6.478 -9.171 -2.279 1.00 97.19 91 LEU A O 1
ATOM 698 N N . GLU A 1 92 ? 4.436 -9.239 -3.196 1.00 98.00 92 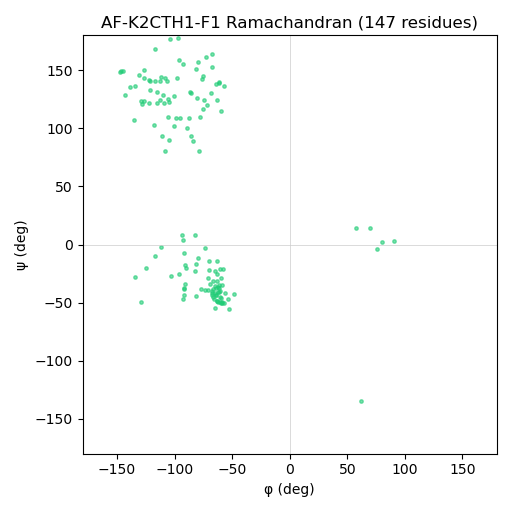GLU A N 1
ATOM 699 C CA . GLU A 1 92 ? 4.893 -9.663 -4.521 1.00 98.00 92 GLU A CA 1
ATOM 700 C C . GLU A 1 92 ? 4.908 -8.476 -5.487 1.00 98.00 92 GLU A C 1
ATOM 702 O O . GLU A 1 92 ? 3.895 -7.804 -5.669 1.00 98.00 92 GLU A O 1
ATOM 707 N N . ILE A 1 93 ? 6.038 -8.240 -6.157 1.00 97.69 93 ILE A N 1
ATOM 708 C CA . ILE A 1 93 ? 6.188 -7.154 -7.132 1.00 97.69 93 ILE A CA 1
ATOM 709 C C . ILE A 1 93 ? 6.357 -7.733 -8.534 1.00 97.69 93 ILE A C 1
ATOM 711 O O . ILE A 1 93 ? 7.286 -8.495 -8.806 1.00 97.69 93 ILE A O 1
ATOM 715 N N . GLN A 1 94 ? 5.490 -7.309 -9.452 1.00 97.38 94 GLN A N 1
ATOM 716 C CA . GLN A 1 94 ? 5.587 -7.628 -10.871 1.00 97.38 94 GLN A CA 1
ATOM 717 C C . GLN A 1 94 ? 5.686 -6.349 -11.705 1.00 97.38 94 GLN A C 1
ATOM 719 O O . GLN A 1 94 ? 4.916 -5.403 -11.543 1.00 97.38 94 GLN A O 1
ATOM 724 N N . MET A 1 95 ? 6.629 -6.336 -12.644 1.00 96.50 95 MET A N 1
ATOM 725 C CA . MET A 1 95 ? 6.794 -5.249 -13.606 1.00 96.50 95 MET A CA 1
ATOM 726 C C . MET A 1 95 ? 6.515 -5.768 -15.010 1.00 96.50 95 MET A C 1
ATOM 728 O O . MET A 1 95 ? 7.171 -6.699 -15.478 1.00 96.50 95 MET A O 1
ATOM 732 N N . LEU A 1 96 ? 5.538 -5.156 -15.671 1.00 95.44 96 LEU A N 1
ATOM 733 C CA . LEU A 1 96 ? 5.176 -5.439 -17.049 1.00 95.44 96 LEU A CA 1
ATOM 734 C C . LEU A 1 96 ? 5.884 -4.436 -17.959 1.00 95.44 96 LEU A C 1
ATOM 736 O O . LEU A 1 96 ? 5.539 -3.258 -17.979 1.00 95.44 96 LEU A O 1
ATOM 740 N N . GLU A 1 97 ? 6.883 -4.889 -18.710 1.00 94.12 97 GLU A N 1
ATOM 741 C CA . GLU A 1 97 ? 7.670 -3.993 -19.558 1.00 94.12 97 GLU A CA 1
ATOM 742 C C . GLU A 1 97 ? 7.017 -3.791 -20.930 1.00 94.12 97 GLU A C 1
ATOM 744 O O . GLU A 1 97 ? 7.254 -4.558 -21.866 1.00 94.12 97 GLU A O 1
ATOM 749 N N . TYR A 1 98 ? 6.212 -2.730 -21.060 1.00 93.12 98 TYR A N 1
ATOM 750 C CA . TYR A 1 98 ? 5.631 -2.281 -22.331 1.00 93.12 98 TYR A CA 1
ATOM 751 C C . TYR A 1 98 ? 6.243 -0.941 -22.767 1.00 93.12 98 TYR A C 1
ATOM 753 O O . TYR A 1 98 ? 5.763 0.114 -22.341 1.00 93.12 98 TYR A O 1
ATOM 761 N N . PRO A 1 99 ? 7.301 -0.948 -23.603 1.00 91.44 99 PRO A N 1
ATOM 762 C CA . PRO A 1 99 ? 8.067 0.254 -23.913 1.00 91.44 99 PRO A CA 1
ATOM 763 C C . PRO A 1 99 ? 7.226 1.393 -24.493 1.00 91.44 99 PRO A C 1
ATOM 765 O O . PRO A 1 99 ? 6.420 1.196 -25.398 1.00 91.44 99 PRO A O 1
ATOM 768 N N . GLU A 1 100 ? 7.481 2.602 -24.004 1.00 90.12 100 GLU A N 1
ATOM 769 C CA . GLU A 1 100 ? 6.935 3.840 -24.553 1.00 90.12 100 GLU A CA 1
ATOM 770 C C . GLU A 1 100 ? 7.866 4.384 -25.645 1.00 90.12 100 GLU A C 1
ATOM 772 O O . GLU A 1 100 ? 8.909 4.968 -25.345 1.00 90.12 100 GLU A O 1
ATOM 777 N N . PHE A 1 101 ? 7.534 4.162 -26.918 1.00 85.94 101 PHE A N 1
ATOM 778 C CA . PHE A 1 101 ? 8.456 4.408 -28.038 1.00 85.94 101 PHE A CA 1
ATOM 779 C C . PHE A 1 101 ? 8.875 5.876 -28.204 1.00 85.94 101 PHE A C 1
ATOM 781 O O . PHE A 1 101 ? 9.956 6.140 -28.728 1.00 85.94 101 PHE A O 1
ATOM 788 N N . ASP A 1 102 ? 8.057 6.825 -27.747 1.00 87.56 102 ASP A N 1
ATOM 789 C CA . ASP A 1 102 ? 8.375 8.258 -27.739 1.00 87.56 102 ASP A CA 1
ATOM 790 C C . ASP A 1 102 ? 9.022 8.722 -26.409 1.00 87.56 102 ASP A C 1
ATOM 792 O O . ASP A 1 102 ? 9.222 9.915 -26.165 1.00 87.56 102 ASP A O 1
ATOM 796 N N . GLY A 1 103 ? 9.290 7.789 -25.489 1.00 82.31 103 GLY A N 1
ATOM 797 C CA . GLY A 1 103 ? 9.915 8.011 -24.188 1.00 82.31 103 GLY A CA 1
ATOM 798 C C . GLY A 1 103 ? 11.421 7.754 -24.190 1.00 82.31 103 GLY A C 1
ATOM 799 O O . GLY A 1 103 ? 11.939 7.026 -25.042 1.00 82.31 103 GLY A O 1
ATOM 800 N N . PRO A 1 104 ? 12.160 8.324 -23.219 1.00 87.75 104 PRO A N 1
ATOM 801 C CA . PRO A 1 104 ? 13.593 8.089 -23.102 1.00 87.75 104 PRO A CA 1
ATOM 802 C C . PRO A 1 104 ? 13.845 6.595 -22.896 1.00 87.75 104 PRO A C 1
ATOM 804 O O . PRO A 1 104 ? 13.437 6.012 -21.893 1.00 87.75 104 PRO A O 1
ATOM 807 N N . TYR A 1 105 ? 14.504 5.971 -23.872 1.00 91.25 105 TYR A N 1
ATOM 808 C CA . TYR A 1 105 ? 14.818 4.540 -23.878 1.00 91.25 105 TYR A CA 1
ATOM 809 C C . TYR A 1 105 ? 13.606 3.599 -23.764 1.00 91.25 105 TYR A C 1
ATOM 811 O O . TYR A 1 105 ? 13.807 2.415 -23.508 1.00 91.25 105 TYR A O 1
ATOM 819 N N . GLY A 1 106 ? 12.371 4.070 -23.960 1.00 91.62 106 GLY A N 1
ATOM 820 C CA . GLY A 1 106 ? 11.172 3.257 -23.735 1.00 91.62 106 GLY A CA 1
ATOM 821 C C . GLY A 1 106 ? 10.578 3.336 -22.324 1.00 91.62 106 GLY A C 1
ATOM 822 O O . GLY A 1 106 ? 9.632 2.603 -22.043 1.00 91.62 106 GLY A O 1
ATOM 823 N N . ALA A 1 107 ? 11.127 4.155 -21.423 1.00 92.94 107 ALA A N 1
ATOM 824 C CA . ALA A 1 107 ? 10.690 4.230 -20.027 1.00 92.94 107 ALA A CA 1
ATOM 825 C C . ALA A 1 107 ? 9.443 5.111 -19.825 1.00 92.94 107 ALA A C 1
ATOM 827 O O . ALA A 1 107 ? 9.240 6.106 -20.530 1.00 92.94 107 ALA A O 1
ATOM 828 N N . LYS A 1 108 ? 8.654 4.770 -18.803 1.00 92.81 108 LYS A N 1
ATOM 829 C CA . LYS A 1 108 ? 7.528 5.548 -18.266 1.00 92.81 108 LYS A CA 1
ATOM 830 C C . LYS A 1 108 ? 7.819 5.955 -16.817 1.00 92.81 108 LYS A C 1
ATOM 832 O O . LYS A 1 108 ? 8.777 5.487 -16.203 1.00 92.81 108 LYS A O 1
ATOM 837 N N . GLY A 1 109 ? 7.009 6.863 -16.274 1.00 90.62 109 GLY A N 1
ATOM 838 C CA . GLY A 1 109 ? 7.079 7.209 -14.853 1.00 90.62 109 GLY A CA 1
ATOM 839 C C . GLY A 1 109 ? 6.643 6.038 -13.963 1.00 90.62 109 GLY A C 1
ATOM 840 O O . GLY A 1 109 ? 5.854 5.195 -14.382 1.00 90.62 109 GLY A O 1
ATOM 841 N N . LEU A 1 110 ? 7.163 5.991 -12.734 1.00 93.12 110 LEU A N 1
ATOM 842 C CA . LEU A 1 110 ? 6.821 4.950 -11.753 1.00 93.12 110 LEU A CA 1
ATOM 843 C C . LEU A 1 110 ? 6.537 5.501 -10.344 1.00 93.12 110 LEU A C 1
ATOM 845 O O . LEU A 1 110 ? 5.758 4.908 -9.611 1.00 93.12 110 LEU A O 1
ATOM 849 N N . ALA A 1 111 ? 7.129 6.639 -9.974 1.00 87.25 111 ALA A N 1
ATOM 850 C CA . ALA A 1 111 ? 7.180 7.095 -8.582 1.00 87.25 111 ALA A CA 1
ATOM 851 C C . ALA A 1 111 ? 5.812 7.370 -7.928 1.00 87.25 111 ALA A C 1
ATOM 853 O O . ALA A 1 111 ? 5.645 7.116 -6.746 1.00 87.25 111 ALA A O 1
ATOM 854 N N . GLU A 1 112 ? 4.833 7.905 -8.663 1.00 90.38 112 GLU A N 1
ATOM 855 C CA . GLU A 1 112 ? 3.508 8.192 -8.086 1.00 90.38 112 GLU A CA 1
ATOM 856 C C . GLU A 1 112 ? 2.539 7.017 -8.257 1.00 90.38 112 GLU A C 1
ATOM 858 O O . GLU A 1 112 ? 1.744 6.717 -7.366 1.00 90.38 112 GLU A O 1
ATOM 863 N N . ILE A 1 113 ? 2.611 6.324 -9.400 1.00 93.94 113 ILE A N 1
ATOM 864 C CA . ILE A 1 113 ? 1.665 5.258 -9.756 1.00 93.94 113 ILE A CA 1
ATOM 865 C C . ILE A 1 113 ? 1.770 4.057 -8.803 1.00 93.94 113 ILE A C 1
ATOM 867 O O . ILE A 1 113 ? 0.793 3.330 -8.656 1.00 93.94 113 ILE A O 1
ATOM 871 N N . CYS A 1 114 ? 2.909 3.870 -8.123 1.00 95.38 114 CYS A N 1
ATOM 872 C CA . CYS A 1 114 ? 3.074 2.800 -7.141 1.00 95.38 114 CYS A CA 1
ATOM 873 C C . CYS A 1 114 ? 2.274 2.976 -5.846 1.00 95.38 114 CYS A C 1
ATOM 875 O O . CYS A 1 114 ? 1.983 1.984 -5.181 1.00 95.38 114 CYS A O 1
ATOM 877 N N . THR A 1 115 ? 1.876 4.204 -5.514 1.00 96.88 115 THR A N 1
ATOM 878 C CA . THR A 1 115 ? 1.114 4.511 -4.291 1.00 96.88 115 THR A CA 1
ATOM 879 C C . THR A 1 115 ? -0.393 4.467 -4.522 1.00 96.88 115 THR A C 1
ATOM 881 O O . THR A 1 115 ? -1.158 4.010 -3.674 1.00 96.88 115 THR A O 1
ATOM 884 N N . VAL A 1 116 ? -0.834 4.947 -5.689 1.00 96.31 116 VAL A N 1
ATOM 885 C CA . VAL A 1 116 ? -2.251 5.180 -6.022 1.00 96.31 116 VAL A CA 1
ATOM 886 C C . VAL A 1 116 ? -3.165 3.955 -5.824 1.00 96.31 116 VAL A C 1
ATOM 888 O O . VAL A 1 116 ? -4.242 4.119 -5.246 1.00 96.31 116 VAL A O 1
ATOM 891 N N . PRO A 1 117 ? -2.817 2.741 -6.292 1.00 97.75 117 PRO A N 1
ATOM 892 C CA . PRO A 1 117 ? -3.728 1.595 -6.235 1.00 97.75 117 PRO A CA 1
ATO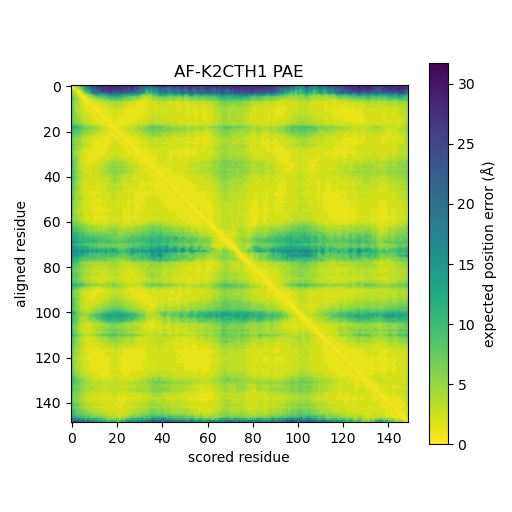M 893 C C . PRO A 1 117 ? -3.801 0.902 -4.863 1.00 97.75 117 PRO A C 1
ATOM 895 O O . PRO A 1 117 ? -4.715 0.102 -4.657 1.00 97.75 117 PRO A O 1
ATOM 898 N N . THR A 1 118 ? -2.907 1.209 -3.920 1.00 98.25 118 THR A N 1
ATOM 899 C CA . THR A 1 118 ? -2.822 0.500 -2.633 1.00 98.25 118 THR A CA 1
ATOM 900 C C . THR A 1 118 ? -4.067 0.700 -1.770 1.00 98.25 118 THR A C 1
ATOM 902 O O . THR A 1 118 ? -4.735 -0.265 -1.396 1.00 98.25 118 THR A O 1
ATOM 905 N N . ALA A 1 119 ? -4.442 1.953 -1.500 1.00 98.06 119 ALA A N 1
ATOM 906 C CA . ALA A 1 119 ? -5.606 2.268 -0.677 1.00 98.06 119 ALA A CA 1
ATOM 907 C C . ALA A 1 119 ? -6.934 1.722 -1.231 1.00 98.06 119 ALA A C 1
ATOM 909 O O . ALA A 1 119 ? -7.679 1.099 -0.469 1.00 98.06 119 ALA A O 1
ATOM 910 N N . PRO A 1 120 ? -7.260 1.864 -2.534 1.00 97.94 120 PRO A N 1
ATOM 911 C CA . PRO A 1 120 ? -8.468 1.247 -3.069 1.00 97.94 120 PRO A CA 1
ATOM 912 C C . PRO A 1 120 ? -8.408 -0.289 -3.080 1.00 97.94 120 PRO A C 1
ATOM 914 O O . PRO A 1 120 ? -9.456 -0.913 -2.905 1.00 97.94 120 PRO A O 1
ATOM 917 N N . ALA A 1 121 ? -7.236 -0.919 -3.248 1.00 98.56 121 ALA A N 1
ATOM 918 C CA . ALA A 1 121 ? -7.103 -2.375 -3.134 1.00 98.56 121 ALA A CA 1
ATOM 919 C C . ALA A 1 121 ? -7.448 -2.852 -1.714 1.00 98.56 121 ALA A C 1
ATOM 921 O O . ALA A 1 121 ? -8.292 -3.737 -1.559 1.00 98.56 121 ALA A O 1
ATOM 922 N N . ILE A 1 122 ? -6.886 -2.203 -0.689 1.00 98.50 122 ILE A N 1
ATOM 923 C CA . ILE A 1 122 ? -7.183 -2.487 0.723 1.00 98.50 122 ILE A CA 1
ATOM 924 C C . ILE A 1 122 ? -8.667 -2.248 1.019 1.00 98.50 122 ILE A C 1
ATOM 926 O O . ILE A 1 122 ? -9.344 -3.132 1.538 1.00 98.50 122 ILE A O 1
ATOM 930 N N . ALA A 1 123 ? -9.223 -1.099 0.624 1.00 98.19 123 ALA A N 1
ATOM 931 C CA . ALA A 1 123 ? -10.631 -0.779 0.866 1.00 98.19 123 ALA A CA 1
ATOM 932 C C . ALA A 1 123 ? -11.599 -1.770 0.195 1.00 98.19 123 ALA A C 1
ATOM 934 O O . ALA A 1 123 ? -12.671 -2.067 0.731 1.00 98.19 123 ALA A O 1
ATOM 935 N N . ASN A 1 124 ? -11.245 -2.292 -0.983 1.00 98.31 124 ASN A N 1
ATOM 936 C CA . ASN A 1 124 ? -12.007 -3.346 -1.650 1.00 98.31 124 ASN A CA 1
ATOM 937 C C . ASN A 1 124 ? -11.877 -4.696 -0.944 1.00 98.31 124 ASN A C 1
ATOM 939 O O . ASN A 1 124 ? -12.883 -5.393 -0.822 1.00 98.31 124 ASN A O 1
ATOM 943 N N . ALA A 1 125 ? -10.687 -5.040 -0.451 1.00 98.31 125 ALA A N 1
ATOM 944 C CA . ALA A 1 125 ? -10.465 -6.256 0.322 1.00 98.31 125 ALA A CA 1
ATOM 945 C C . ALA A 1 125 ? -11.248 -6.230 1.645 1.00 98.31 125 ALA A C 1
ATOM 947 O O . ALA A 1 125 ? -11.939 -7.198 1.956 1.00 98.31 125 ALA A O 1
ATOM 948 N N . VAL A 1 126 ? -11.247 -5.098 2.359 1.00 97.88 126 VAL A N 1
ATOM 949 C CA . VAL A 1 126 ? -12.058 -4.897 3.572 1.00 97.88 126 VAL A CA 1
ATOM 950 C C . VAL A 1 126 ? -13.541 -5.055 3.253 1.00 97.88 126 VAL A C 1
ATOM 952 O O . VAL A 1 126 ? -14.222 -5.850 3.894 1.00 97.88 126 VAL A O 1
ATOM 955 N N . TYR A 1 127 ? -14.049 -4.372 2.221 1.00 97.38 127 TYR A N 1
ATOM 956 C CA . TYR A 1 127 ? -15.444 -4.536 1.802 1.00 97.38 127 TYR A CA 1
ATOM 957 C C . TYR A 1 127 ? -15.792 -5.993 1.476 1.00 97.38 127 TYR A C 1
ATOM 959 O O . TYR A 1 127 ? -16.853 -6.468 1.867 1.00 97.38 127 TYR A O 1
ATOM 967 N N . ASN A 1 128 ? -14.904 -6.710 0.785 1.00 97.75 128 ASN A N 1
ATOM 968 C CA . ASN A 1 128 ? -15.097 -8.126 0.488 1.00 97.75 128 ASN A CA 1
ATOM 969 C C . ASN A 1 128 ? -15.107 -8.996 1.759 1.00 97.75 128 ASN A C 1
ATOM 971 O O . ASN A 1 128 ? -15.864 -9.959 1.822 1.00 97.75 128 ASN A O 1
ATOM 975 N N . ALA A 1 129 ? -14.301 -8.656 2.767 1.00 96.50 129 ALA A N 1
ATOM 976 C CA . ALA A 1 129 ? -14.222 -9.393 4.025 1.00 96.50 129 ALA A CA 1
ATOM 977 C C . ALA A 1 129 ? -15.443 -9.168 4.934 1.00 96.50 129 ALA A C 1
ATOM 979 O O . ALA A 1 129 ? -15.913 -10.109 5.569 1.00 96.50 129 ALA A O 1
ATOM 980 N N . VAL A 1 130 ? -15.964 -7.936 5.005 1.00 95.31 130 VAL A N 1
ATOM 981 C CA . VAL A 1 130 ? -16.985 -7.562 6.006 1.00 95.31 130 VAL A CA 1
ATOM 982 C C . VAL A 1 130 ? -18.341 -7.148 5.431 1.00 95.31 130 VAL A C 1
ATOM 984 O O . VAL A 1 130 ? -19.291 -6.959 6.185 1.00 95.31 130 VAL A O 1
ATOM 987 N N . GLY A 1 131 ? -18.455 -6.966 4.114 1.00 95.31 131 GLY A N 1
ATOM 988 C CA . GLY A 1 131 ? -19.696 -6.586 3.427 1.00 95.31 131 GLY A CA 1
ATOM 989 C C . GLY A 1 131 ? -20.106 -5.113 3.559 1.00 95.31 131 GLY A C 1
ATOM 990 O O . GLY A 1 131 ? -21.078 -4.694 2.928 1.00 95.31 131 GLY A O 1
ATOM 991 N N . VAL A 1 132 ? -19.370 -4.307 4.330 1.00 93.56 132 VAL A N 1
ATOM 992 C CA . VAL A 1 132 ? -19.649 -2.877 4.547 1.00 93.56 132 VAL A CA 1
ATOM 993 C C . VAL A 1 132 ? -18.58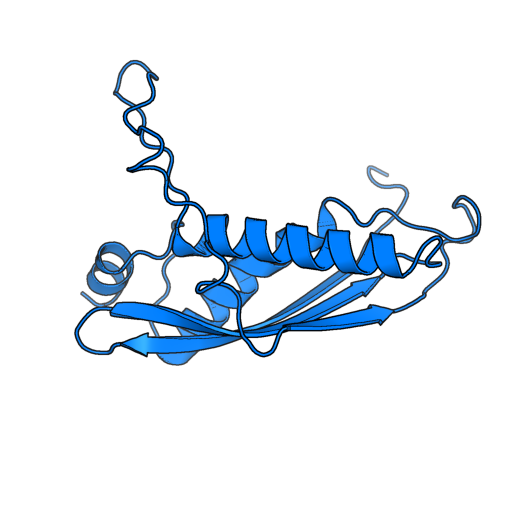7 -1.985 3.923 1.00 93.56 132 VAL A C 1
ATOM 995 O O . VAL A 1 132 ? -17.407 -2.331 3.861 1.00 93.56 132 VAL A O 1
ATOM 998 N N . ARG A 1 133 ? -19.013 -0.830 3.401 1.00 95.12 133 ARG A N 1
ATOM 999 C CA . ARG A 1 133 ? -18.145 0.082 2.651 1.00 95.12 133 ARG A CA 1
ATOM 1000 C C . ARG A 1 133 ? -17.792 1.307 3.485 1.00 95.12 133 ARG A C 1
ATOM 1002 O O . ARG A 1 133 ? -18.622 2.197 3.641 1.00 95.12 133 ARG A O 1
ATOM 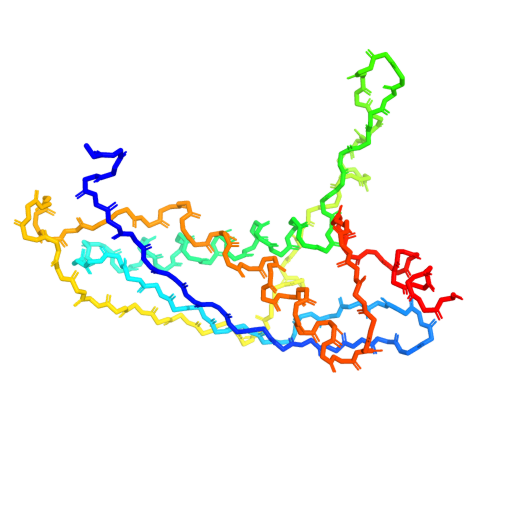1009 N N . VAL A 1 134 ? -16.533 1.397 3.899 1.00 94.69 134 VAL A N 1
ATOM 1010 C CA . VAL A 1 134 ? -15.942 2.639 4.411 1.00 94.69 134 VAL A CA 1
ATOM 1011 C C . VAL A 1 134 ? -15.541 3.512 3.217 1.00 94.69 134 VAL A C 1
ATOM 1013 O O . VAL A 1 134 ? -14.892 3.033 2.286 1.00 94.69 134 VAL A O 1
ATOM 1016 N N . L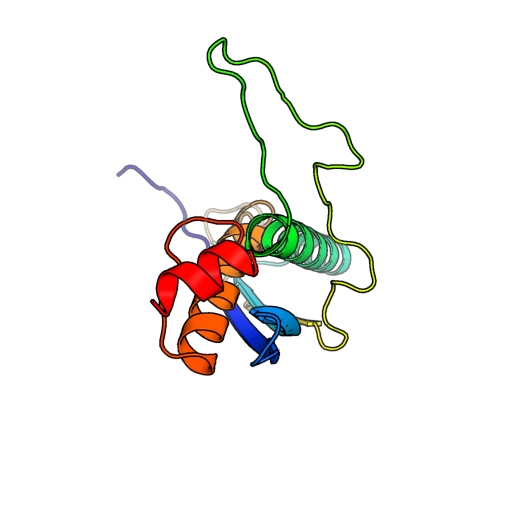YS A 1 135 ? -16.013 4.764 3.189 1.00 94.06 135 LYS A N 1
ATOM 1017 C CA . LYS A 1 135 ? -15.801 5.719 2.077 1.00 94.06 135 LYS A CA 1
ATOM 1018 C C . LYS A 1 135 ? -14.893 6.892 2.443 1.00 94.06 135 LYS A C 1
ATOM 1020 O O . LYS A 1 135 ? -14.643 7.740 1.595 1.00 94.06 135 LYS A O 1
ATOM 1025 N N . ASP A 1 136 ? -14.452 6.932 3.690 1.00 94.38 136 ASP A N 1
ATOM 1026 C CA . ASP A 1 136 ? -13.592 7.964 4.243 1.00 94.38 136 ASP A CA 1
ATOM 1027 C C . ASP A 1 136 ? -12.379 7.280 4.867 1.00 94.38 136 ASP A C 1
ATOM 1029 O O . ASP A 1 136 ? -12.542 6.369 5.679 1.00 94.38 136 ASP A O 1
ATOM 1033 N N . LEU A 1 137 ? -11.186 7.659 4.421 1.00 96.38 137 LEU A N 1
ATOM 1034 C CA . LEU A 1 137 ? -9.930 7.086 4.893 1.00 96.38 137 LEU A CA 1
ATOM 1035 C C . LEU A 1 137 ? -9.372 7.912 6.063 1.00 96.38 137 LEU A C 1
ATOM 1037 O O . LEU A 1 137 ? -9.687 9.098 6.165 1.00 96.38 137 LEU A O 1
ATOM 1041 N N . PRO A 1 138 ? -8.552 7.311 6.940 1.00 97.25 138 PRO A N 1
ATOM 1042 C CA . PRO A 1 138 ? -8.188 5.889 6.969 1.00 97.25 138 PRO A CA 1
ATOM 1043 C C . PRO A 1 138 ? -9.339 4.990 7.451 1.00 97.25 138 PRO A C 1
ATOM 1045 O O . PRO A 1 138 ? -10.297 5.463 8.061 1.00 97.25 138 PRO A O 1
ATOM 1048 N N . ILE A 1 139 ? -9.265 3.687 7.168 1.00 97.38 139 ILE A N 1
ATOM 1049 C CA . ILE A 1 139 ? -10.243 2.683 7.614 1.00 97.38 139 ILE A CA 1
ATOM 1050 C C . ILE A 1 139 ? -9.964 2.329 9.078 1.00 97.38 139 ILE A C 1
ATOM 1052 O O . ILE A 1 139 ? -9.338 1.315 9.376 1.00 97.38 139 ILE A O 1
ATOM 1056 N N . THR A 1 140 ? -10.432 3.170 9.998 1.00 95.56 140 THR A N 1
ATOM 1057 C CA . THR A 1 140 ? -10.287 2.910 11.436 1.00 95.56 140 THR A CA 1
ATOM 1058 C C . THR A 1 140 ? -11.341 1.915 11.944 1.00 95.56 140 THR A C 1
ATOM 1060 O O . THR A 1 140 ? -12.427 1.815 11.351 1.00 95.56 140 THR A O 1
ATOM 1063 N N . PRO A 1 141 ? -11.081 1.217 13.066 1.00 94.94 141 PRO A N 1
ATOM 1064 C CA . PRO A 1 141 ? -12.079 0.399 13.753 1.00 94.94 141 PRO A CA 1
ATOM 1065 C C . PRO A 1 141 ? -13.414 1.113 13.992 1.00 94.94 141 PRO A C 1
ATOM 1067 O O . PRO A 1 141 ? -14.480 0.551 13.744 1.00 94.94 141 PRO A O 1
ATOM 1070 N N . GLU A 1 142 ? -13.376 2.380 14.409 1.00 93.94 142 GLU A N 1
ATOM 1071 C CA . GLU A 1 142 ? -14.566 3.186 14.684 1.00 93.94 142 GLU A CA 1
ATOM 1072 C C . GLU A 1 142 ? -15.373 3.441 13.410 1.00 93.94 142 GLU A C 1
ATOM 1074 O O . GLU A 1 142 ? -16.590 3.246 13.405 1.00 93.94 142 GLU A O 1
ATOM 1079 N N . LYS A 1 143 ? -14.708 3.834 12.313 1.00 94.94 143 LYS A N 1
ATOM 1080 C CA . LYS A 1 143 ? -15.363 4.057 11.013 1.00 94.94 143 LYS A CA 1
ATOM 1081 C C . LYS A 1 143 ? -15.944 2.753 10.462 1.00 94.94 143 LYS A C 1
ATOM 1083 O O . LYS A 1 143 ? -17.037 2.753 9.893 1.00 94.94 143 LYS A O 1
ATOM 1088 N N . LEU A 1 144 ? -15.255 1.629 10.667 1.00 93.44 144 LEU A N 1
ATOM 1089 C CA . LEU A 1 144 ? -15.735 0.312 10.259 1.00 93.44 144 LEU A CA 1
ATOM 1090 C C . LEU A 1 144 ? -16.957 -0.132 11.073 1.00 93.44 144 LEU A C 1
ATOM 1092 O O . LEU A 1 144 ? -17.917 -0.641 10.495 1.00 93.44 144 LEU A O 1
ATOM 1096 N N . TYR A 1 145 ? -16.957 0.097 12.388 1.00 91.81 145 TYR A N 1
ATOM 1097 C CA . TYR A 1 145 ? -18.095 -0.188 13.265 1.00 91.81 145 TYR A CA 1
ATOM 1098 C C . TYR A 1 145 ? -19.315 0.676 12.917 1.00 91.81 145 TYR A C 1
ATOM 1100 O O . TYR A 1 145 ? -20.432 0.167 12.800 1.00 91.81 145 TYR A O 1
ATOM 1108 N N . GLN A 1 146 ? -19.102 1.972 12.670 1.00 91.25 146 GLN A N 1
ATOM 1109 C CA . GLN A 1 146 ? -20.161 2.892 12.246 1.00 91.25 146 GLN A CA 1
ATOM 1110 C C . GLN A 1 146 ? -20.779 2.475 10.910 1.00 91.25 146 GLN A C 1
ATOM 1112 O O . GLN A 1 146 ? -21.988 2.566 10.749 1.00 91.25 146 GLN A O 1
ATOM 1117 N N . ALA A 1 147 ? -19.979 1.965 9.969 1.00 88.06 147 ALA A N 1
ATOM 1118 C CA . ALA A 1 147 ? -20.477 1.489 8.679 1.00 88.06 147 ALA A CA 1
ATOM 1119 C C . ALA A 1 147 ? -21.315 0.194 8.764 1.00 88.06 147 ALA A C 1
ATOM 1121 O O . ALA A 1 147 ? -21.971 -0.159 7.782 1.00 88.06 147 ALA A O 1
ATOM 1122 N N . ARG A 1 148 ? -21.276 -0.530 9.895 1.00 80.94 148 ARG A N 1
ATOM 1123 C CA . ARG A 1 148 ? -22.098 -1.728 10.164 1.00 80.94 148 ARG A CA 1
ATOM 1124 C C . ARG A 1 148 ? -23.432 -1.418 10.851 1.00 80.94 148 ARG A C 1
ATOM 1126 O O . ARG A 1 148 ? -24.290 -2.299 10.870 1.00 80.94 148 ARG A O 1
ATOM 1133 N N . SER A 1 149 ? -23.565 -0.230 11.442 1.00 70.25 149 SER A N 1
ATOM 1134 C CA . SER A 1 149 ? -24.735 0.211 12.219 1.00 70.25 149 SER A CA 1
ATOM 1135 C C . SER A 1 149 ? -25.763 0.912 11.335 1.00 70.25 149 SER A C 1
ATOM 1137 O O . SER A 1 149 ? -26.972 0.721 11.591 1.00 70.25 149 SER A O 1
#

Sequence (149 aa):
MPHVKFMFAAQVARVEVDAELGIVELTDLVAIHDPGKVINRLGAEGQIEGGVVMGIGYALFEEMNLKSNGQWINNFTEYLLPTSLDVPANLEIQMLEYPEFDGPYGAKGLAEICTVPTAPAIANAVYNAVGVRVKDLPITPEKLYQARS

pLDDT: mean 93.01, std 7.36, range [47.81, 98.56]

Radius of gyration: 17.43 Å; Cα contacts (8 Å, |Δi|>4): 269; chains: 1; bounding box: 42×39×46 Å

Solvent-accessible surface area (backbone atoms only — not comparable to full-atom values): 8419 Å² total; per-residue (Å²): 124,101,67,94,79,88,72,53,65,52,45,50,41,41,60,49,67,44,89,88,70,40,48,76,44,55,55,32,35,41,43,38,34,33,33,11,36,78,89,49,65,71,61,51,50,54,39,38,53,52,15,36,50,53,12,48,15,48,30,52,44,40,53,89,49,60,43,99,84,70,45,75,67,63,51,82,87,64,38,37,71,68,52,84,85,65,50,36,91,45,69,46,81,46,76,47,72,59,61,33,86,94,32,77,91,13,30,51,73,51,75,65,63,35,22,66,44,37,31,60,21,45,52,50,28,48,24,71,74,69,76,39,74,73,90,61,77,29,60,36,35,69,55,50,52,59,51,73,109

Foldseek 3Di:
DPDPDDWDKAKAWAWDADPVQRDIATAAMEIEIAFADDPDPVVLVVLLVVLLQVLLLWAAAADFDADPVRDTDDDPVRRDGDDPRRDHPHYHYHYDHHFDPVDDVRGHDRNNNSNVNNNVNSQVNSCVNPVFHQPDDHSYSVSSVVRVD

Nearest PDB structures (foldseek):
  1t3q-assembly1_B  TM=9.223E-01  e=5.015E-12  Pseudomonas putida
  8uem-assembly1_D  TM=9.156E-01  e=4.147E-12  Mycolicibacterium smegmatis MC2 155
  1n63-assembly1_E  TM=8.854E-01  e=1.241E-09  Afipia carboxidovorans OM5
  1ffv-assembly1_B  TM=8.960E-01  e=3.643E-09  Hydrogenophaga pseudoflava
  1zxi-assembly1_B  TM=8.751E-01  e=6.047E-09  Afipia carboxidovorans OM5

Secondary structure (DSSP, 8-s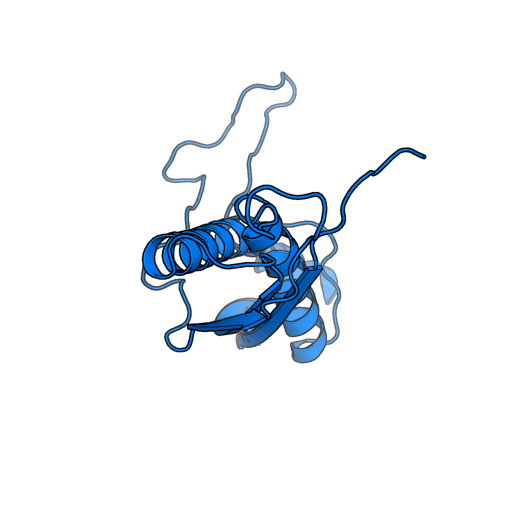tate):
---S---EEEEEEEEEE-TTT--EEEEEEEEEEE-BS-S-HHHHHHHHHHHHHHHHHHHHT----B-TTS-B---TTTSPPP-TTSS-SEEEEEE-----TTSGGGB---TTTTTTTHHHHHHHHHHHHHS----SSS--HHHHHHTT-

Mean predicted aligned error: 4.32 Å